Protein AF-A0A937BRQ6-F1 (afdb_monomer)

Foldseek 3Di:
DLQVVVVCCCVVCVVVVVDDPPDDLQEAEAEDEACCVVVVLCCQVPVPYHYQEYEYELHPQDSCVSVVVNLVVDVSRAYEYEYEPDPDPSVVSVVVVVVVCVVVVGDYHYDYDDDDPVPDDPPPPDPDDD

Solvent-accessible surface area (backbone atoms only — not comparable to full-atom values): 7937 Å² total; per-residue (Å²): 101,54,44,57,54,54,51,51,50,49,68,77,40,32,87,81,67,72,59,57,98,80,73,65,78,63,79,34,70,49,75,35,55,36,77,37,43,63,57,51,40,47,36,73,77,61,16,85,56,60,67,39,34,39,39,30,38,56,24,62,78,67,64,55,86,50,48,50,63,53,49,73,70,37,92,78,42,44,43,36,42,37,38,67,93,76,88,52,88,67,50,64,53,32,48,54,51,51,50,49,40,58,74,68,69,54,85,63,45,80,43,74,67,76,76,68,83,90,69,65,77,76,79,82,80,78,92,81,87,132

Structure (mmCIF, N/CA/C/O backbone):
data_AF-A0A937BRQ6-F1
#
_entry.id   AF-A0A937BRQ6-F1
#
loop_
_atom_site.group_PDB
_atom_site.id
_atom_site.type_symbol
_atom_site.label_atom_id
_atom_site.label_alt_id
_atom_site.label_comp_id
_atom_site.label_asym_id
_atom_site.label_entity_id
_atom_site.label_seq_id
_atom_site.pdbx_PDB_ins_code
_atom_site.Cartn_x
_atom_site.Cartn_y
_atom_site.Cartn_z
_atom_site.occupancy
_atom_site.B_iso_or_equiv
_atom_site.auth_seq_id
_atom_site.auth_comp_id
_atom_site.auth_asym_id
_atom_site.auth_atom_id
_atom_site.pdbx_PDB_model_num
ATOM 1 N N . MET A 1 1 ? -3.320 -12.958 12.880 1.00 70.69 1 MET A N 1
ATOM 2 C CA . MET A 1 1 ? -2.194 -12.499 13.730 1.00 70.69 1 MET A CA 1
ATOM 3 C C . MET A 1 1 ? -2.131 -10.974 13.786 1.00 70.69 1 MET A C 1
ATOM 5 O O . MET A 1 1 ? -2.169 -10.440 14.882 1.00 70.69 1 MET A O 1
ATOM 9 N N . PHE A 1 2 ? -2.150 -10.276 12.643 1.00 79.25 2 PHE A N 1
ATOM 10 C CA . PHE A 1 2 ? -2.167 -8.804 12.581 1.00 79.25 2 PHE A CA 1
ATOM 11 C C . PHE A 1 2 ? -3.331 -8.147 13.343 1.00 79.25 2 PHE A C 1
ATOM 13 O O . PHE A 1 2 ? -3.089 -7.267 14.158 1.00 79.25 2 PHE A O 1
ATOM 20 N N . ARG A 1 3 ? -4.575 -8.623 13.167 1.00 80.06 3 ARG A N 1
ATOM 21 C CA . ARG A 1 3 ? -5.734 -8.116 13.927 1.00 80.06 3 ARG A CA 1
ATOM 22 C C . ARG A 1 3 ? -5.498 -8.059 15.439 1.00 80.06 3 ARG A C 1
ATOM 24 O O . ARG A 1 3 ? -5.757 -7.029 16.044 1.00 80.06 3 ARG A O 1
ATOM 31 N N . LYS A 1 4 ? -4.957 -9.136 16.017 1.00 82.38 4 LYS A N 1
ATOM 32 C CA . LYS A 1 4 ? -4.667 -9.215 17.456 1.00 82.38 4 LYS A CA 1
ATOM 33 C C . LYS A 1 4 ? -3.618 -8.188 17.882 1.00 82.38 4 LYS A C 1
ATOM 35 O O . LYS A 1 4 ? -3.794 -7.536 18.895 1.00 82.38 4 LYS A O 1
ATOM 40 N N . LEU A 1 5 ? -2.579 -7.985 17.067 1.00 83.06 5 LEU A N 1
ATOM 41 C CA . LEU A 1 5 ? -1.578 -6.945 17.318 1.00 83.06 5 LEU A CA 1
ATOM 42 C C . LEU A 1 5 ? -2.211 -5.543 17.339 1.00 83.06 5 LEU A C 1
ATOM 44 O O . LEU A 1 5 ? -1.925 -4.754 18.233 1.00 83.06 5 LEU A O 1
ATOM 48 N N . VAL A 1 6 ? -3.078 -5.235 16.369 1.00 81.56 6 VAL A N 1
ATOM 49 C CA . VAL A 1 6 ? -3.782 -3.943 16.312 1.00 81.56 6 VAL A CA 1
ATOM 50 C C . VAL A 1 6 ? -4.704 -3.772 17.521 1.00 81.56 6 VAL A C 1
ATOM 52 O O . VAL A 1 6 ? -4.697 -2.716 18.151 1.00 81.56 6 VAL A O 1
ATOM 55 N N . GLU A 1 7 ? -5.460 -4.810 17.878 1.00 81.12 7 GLU A N 1
ATOM 56 C CA . GLU A 1 7 ? -6.327 -4.821 19.061 1.00 81.12 7 GLU A CA 1
ATOM 57 C C . GLU A 1 7 ? -5.532 -4.588 20.351 1.00 81.12 7 GLU A C 1
ATOM 59 O O . GLU A 1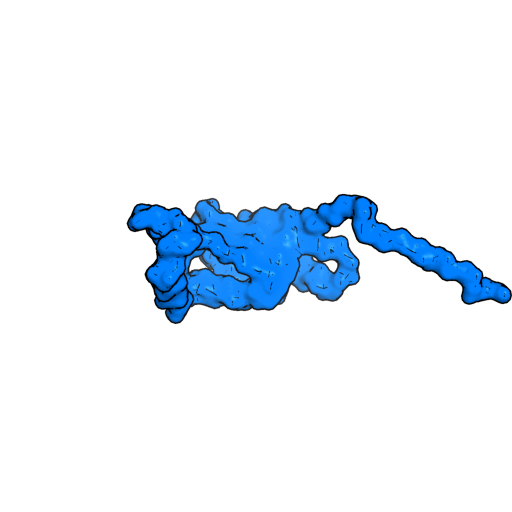 7 ? -5.912 -3.726 21.143 1.00 81.12 7 GLU A O 1
ATOM 64 N N . ASP A 1 8 ? -4.401 -5.272 20.524 1.00 82.38 8 ASP A N 1
ATOM 65 C CA . ASP A 1 8 ? -3.534 -5.141 21.697 1.00 82.38 8 ASP A CA 1
ATOM 66 C C . ASP A 1 8 ? -2.913 -3.740 21.800 1.00 82.38 8 ASP A C 1
ATOM 68 O O . ASP A 1 8 ? -2.860 -3.158 22.888 1.00 82.38 8 ASP A O 1
ATOM 72 N N . ILE A 1 9 ? -2.474 -3.145 20.684 1.00 82.38 9 ILE A N 1
ATOM 73 C CA . ILE A 1 9 ? -1.925 -1.778 20.662 1.00 82.38 9 ILE A CA 1
ATOM 74 C C . ILE A 1 9 ? -3.011 -0.760 21.009 1.00 82.38 9 ILE A C 1
ATOM 76 O O . ILE A 1 9 ? -2.803 0.090 21.876 1.00 82.38 9 ILE A O 1
ATOM 80 N N . ILE A 1 10 ? -4.181 -0.850 20.372 1.00 76.31 10 ILE A N 1
ATOM 81 C CA . ILE A 1 10 ? -5.301 0.052 20.661 1.00 76.31 10 ILE A CA 1
ATOM 82 C C . ILE A 1 10 ? -5.705 -0.091 22.128 1.00 76.31 10 ILE A C 1
ATOM 84 O O . ILE A 1 10 ? -5.884 0.914 22.810 1.00 76.31 10 ILE A O 1
ATOM 88 N N . TYR A 1 11 ? -5.813 -1.314 22.641 1.00 78.25 11 TYR A N 1
ATOM 89 C CA . TYR A 1 11 ? -6.189 -1.555 24.029 1.00 78.25 11 TYR A CA 1
ATOM 90 C C . TYR A 1 11 ? -5.151 -1.001 25.015 1.00 78.25 11 TYR A C 1
ATOM 92 O O . TYR A 1 11 ? -5.512 -0.280 25.943 1.00 78.25 11 TYR A O 1
ATOM 100 N N . SER A 1 12 ? -3.863 -1.269 24.786 1.00 78.56 12 SER A N 1
ATOM 101 C CA . SER A 1 12 ? -2.777 -0.868 25.692 1.00 78.56 12 SER A CA 1
ATOM 102 C C . SER A 1 12 ? -2.419 0.621 25.632 1.00 78.56 12 SER A C 1
ATOM 104 O O . SER A 1 12 ? -1.915 1.166 26.615 1.00 78.56 12 SER A O 1
ATOM 106 N N . LYS A 1 13 ? -2.665 1.300 24.504 1.00 72.31 13 LYS A N 1
ATOM 107 C CA . LYS A 1 13 ? -2.256 2.699 24.274 1.00 72.31 13 LYS A CA 1
ATOM 108 C C . LYS A 1 13 ? -3.416 3.663 24.017 1.00 72.31 13 LYS A C 1
ATOM 110 O O . LYS A 1 13 ? -3.165 4.846 23.789 1.00 72.31 13 LYS A O 1
ATOM 115 N N . ARG A 1 14 ? -4.672 3.217 24.126 1.00 68.56 14 ARG A N 1
ATOM 116 C CA . ARG A 1 14 ? -5.896 4.035 23.958 1.00 68.56 14 ARG A CA 1
ATOM 117 C C . ARG A 1 14 ? -5.840 5.416 24.631 1.00 68.56 14 ARG A C 1
ATOM 119 O O . ARG A 1 14 ? -6.136 6.390 23.941 1.00 68.56 14 ARG A O 1
ATOM 126 N N . PRO A 1 15 ? -5.429 5.539 25.913 1.00 65.25 15 PRO A N 1
ATOM 127 C CA . PRO A 1 15 ? -5.383 6.834 26.596 1.00 65.25 15 PRO A CA 1
ATOM 128 C C . PRO A 1 15 ? -4.327 7.783 26.017 1.00 65.25 15 PRO A C 1
ATOM 130 O O . PRO A 1 15 ? -4.526 8.992 26.008 1.00 65.25 15 PRO A O 1
ATOM 133 N N . MET A 1 16 ? -3.210 7.240 25.519 1.00 67.19 16 MET A N 1
ATOM 134 C CA . MET A 1 16 ? -2.088 8.021 24.986 1.00 67.19 16 MET A CA 1
ATOM 135 C C . MET A 1 16 ? -2.299 8.436 23.528 1.00 67.19 16 MET A C 1
ATOM 137 O O . MET A 1 16 ? -1.776 9.457 23.099 1.00 67.19 16 MET A O 1
ATOM 141 N N . LEU A 1 17 ? -3.058 7.648 22.765 1.00 65.94 17 LEU A N 1
ATOM 142 C CA . LEU A 1 17 ? -3.303 7.877 21.339 1.00 65.94 17 LEU A CA 1
ATOM 143 C C . LEU A 1 17 ? -4.501 8.804 21.070 1.00 65.94 17 LEU A C 1
ATOM 145 O O . LEU A 1 17 ? -4.837 9.040 19.914 1.00 65.94 17 LEU A O 1
ATOM 149 N N . GLY A 1 18 ? -5.178 9.305 22.113 1.00 66.25 18 GLY A N 1
ATOM 150 C CA . GLY A 1 18 ? -6.341 10.188 21.960 1.00 66.25 18 GLY A CA 1
ATOM 151 C C . GLY A 1 18 ? -7.507 9.544 21.196 1.00 66.25 18 GLY A C 1
ATOM 152 O O . GLY A 1 18 ? -8.355 10.246 20.641 1.00 66.25 18 GLY A O 1
ATOM 153 N N . ILE A 1 19 ? -7.548 8.208 21.137 1.00 66.19 19 ILE A N 1
ATOM 154 C CA . ILE A 1 19 ? -8.541 7.461 20.365 1.00 66.19 19 ILE A CA 1
ATOM 155 C C . ILE A 1 19 ? -9.890 7.581 21.075 1.00 66.19 19 ILE A C 1
ATOM 157 O O . ILE A 1 19 ? -10.104 7.005 22.142 1.00 66.19 19 ILE A O 1
ATOM 161 N N . LYS A 1 20 ? -10.822 8.329 20.473 1.00 63.19 20 LYS A N 1
ATOM 162 C CA . LYS A 1 20 ? -12.212 8.403 20.942 1.00 63.19 20 LYS A CA 1
ATOM 163 C C . LYS A 1 20 ? -12.853 7.014 20.849 1.00 63.19 20 LYS A C 1
ATOM 165 O O . LYS A 1 20 ? -12.642 6.308 19.866 1.00 63.19 20 LYS A O 1
ATOM 170 N N . ASN A 1 21 ? -13.700 6.658 21.818 1.00 56.75 21 ASN A N 1
ATOM 171 C CA . ASN A 1 21 ? -14.363 5.343 21.930 1.00 56.75 21 ASN A CA 1
ATOM 172 C C . ASN A 1 21 ? -15.154 4.876 20.686 1.00 56.75 21 ASN A C 1
ATOM 174 O O . ASN A 1 21 ? -15.564 3.723 20.632 1.00 56.75 21 ASN A O 1
ATOM 178 N N . GLN A 1 22 ? -15.370 5.753 19.704 1.00 53.59 22 GLN A N 1
ATOM 179 C CA . GLN A 1 22 ? -16.166 5.512 18.498 1.00 53.59 22 GLN A CA 1
ATOM 180 C C . GLN A 1 22 ? -15.309 5.269 17.243 1.00 53.59 22 GLN A C 1
ATOM 182 O O . GLN A 1 22 ? -15.839 5.117 16.146 1.00 53.59 22 GLN A O 1
ATOM 187 N N . MET A 1 23 ? -13.978 5.274 17.369 1.00 53.25 23 MET A N 1
ATOM 188 C CA . MET A 1 23 ? -13.087 5.036 16.238 1.00 53.25 23 MET A CA 1
ATOM 189 C C . MET A 1 23 ? -13.058 3.535 15.931 1.00 53.25 23 MET A C 1
ATOM 191 O O . MET A 1 23 ? -12.366 2.754 16.585 1.00 53.25 23 MET A O 1
ATOM 195 N N . HIS A 1 24 ? -13.867 3.123 14.960 1.00 54.75 24 HIS A N 1
ATOM 196 C CA . HIS A 1 24 ? -13.848 1.763 14.441 1.00 54.75 24 HIS A CA 1
ATOM 197 C C . HIS A 1 24 ? -12.549 1.525 13.663 1.00 54.75 24 HIS A C 1
ATOM 199 O O . HIS A 1 24 ? -12.077 2.400 12.940 1.00 54.75 24 HIS A O 1
ATOM 205 N N . SER A 1 25 ? -12.000 0.313 13.753 1.00 58.31 25 SER A N 1
ATOM 206 C CA . SER A 1 25 ? -10.811 -0.144 13.014 1.00 58.31 25 SER A CA 1
ATOM 207 C C . SER A 1 25 ? -11.020 -0.242 11.490 1.00 58.31 25 SER A C 1
ATOM 209 O O . SER A 1 25 ? -10.325 -1.007 10.834 1.00 58.31 25 SER A O 1
ATOM 211 N N . GLY A 1 26 ? -12.028 0.441 10.941 1.00 58.03 26 GLY A N 1
ATOM 212 C CA . GLY A 1 26 ? -12.381 0.423 9.523 1.00 58.03 26 GLY A CA 1
ATOM 213 C C . GLY A 1 26 ? -11.467 1.291 8.658 1.00 58.03 26 GLY A C 1
ATOM 214 O O . GLY A 1 26 ? -11.283 0.984 7.490 1.00 58.03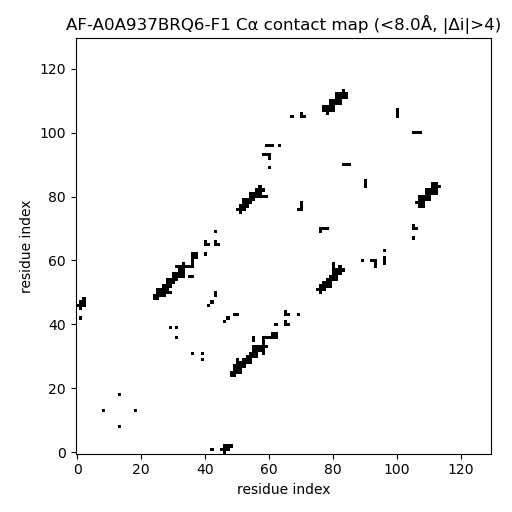 26 GLY A O 1
ATOM 215 N N . ASN A 1 27 ? -10.841 2.321 9.236 1.00 72.81 27 ASN A N 1
ATOM 216 C CA . ASN A 1 27 ? -10.003 3.269 8.496 1.00 72.81 27 ASN A CA 1
ATOM 217 C C . ASN A 1 27 ? -8.522 3.017 8.791 1.00 72.81 27 ASN A C 1
ATOM 219 O O . ASN A 1 27 ? -7.875 3.806 9.481 1.00 72.81 27 ASN A O 1
ATOM 223 N N . ILE A 1 28 ? -7.993 1.882 8.330 1.00 84.44 28 ILE A N 1
ATOM 224 C CA . ILE A 1 28 ? -6.572 1.555 8.497 1.00 84.44 28 ILE A CA 1
ATOM 225 C C . ILE A 1 28 ? -5.811 1.958 7.240 1.00 84.44 28 ILE A C 1
ATOM 227 O O . ILE A 1 28 ? -6.120 1.498 6.139 1.00 84.44 28 ILE A O 1
ATOM 231 N N . ILE A 1 29 ? -4.789 2.785 7.444 1.00 88.25 29 ILE A N 1
ATOM 232 C CA . ILE A 1 29 ? -3.803 3.165 6.435 1.00 8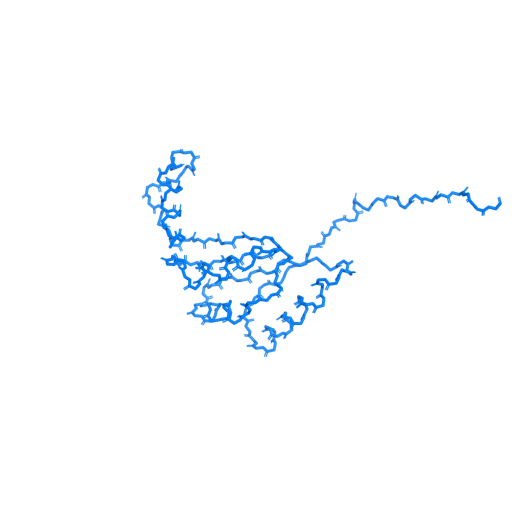8.25 29 ILE A CA 1
ATOM 233 C C . ILE A 1 29 ? -2.501 2.434 6.762 1.00 88.25 29 ILE A C 1
ATOM 235 O O . ILE A 1 29 ? -2.031 2.485 7.902 1.00 88.25 29 ILE A O 1
ATOM 239 N N . LEU A 1 30 ? -1.919 1.746 5.780 1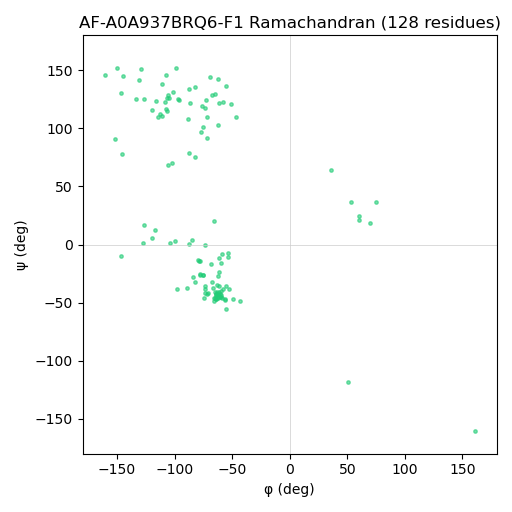.00 88.94 30 LEU A N 1
ATOM 240 C CA . LEU A 1 30 ? -0.628 1.074 5.919 1.00 88.94 30 LEU A CA 1
ATOM 241 C C . LEU A 1 30 ? 0.445 1.848 5.166 1.00 88.94 30 LEU A C 1
ATOM 243 O O . LEU A 1 30 ? 0.423 1.921 3.944 1.00 88.94 30 LEU A O 1
ATOM 247 N N . ALA A 1 31 ? 1.409 2.383 5.905 1.00 88.50 31 ALA A N 1
ATOM 248 C CA . ALA A 1 31 ? 2.560 3.073 5.348 1.00 88.50 31 ALA A CA 1
ATOM 249 C C . ALA A 1 31 ? 3.833 2.256 5.586 1.00 88.50 31 ALA A C 1
ATOM 251 O O . ALA A 1 31 ? 4.028 1.708 6.674 1.00 88.50 31 ALA A O 1
ATOM 252 N N . GLY A 1 32 ? 4.708 2.170 4.586 1.00 84.38 32 GLY A N 1
ATOM 253 C CA . GLY A 1 32 ? 5.951 1.419 4.711 1.00 84.38 32 GLY A CA 1
ATOM 254 C C . GLY A 1 32 ? 7.009 1.815 3.692 1.00 84.38 32 GLY A C 1
ATOM 255 O O . GLY A 1 32 ? 6.693 2.134 2.551 1.00 84.38 32 GLY A O 1
ATOM 256 N N . HIS A 1 33 ? 8.270 1.758 4.114 1.00 85.44 33 HIS A N 1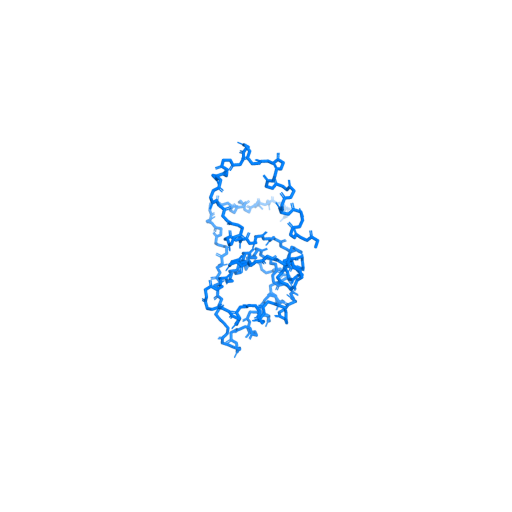
ATOM 257 C CA . HIS A 1 33 ? 9.430 2.063 3.280 1.00 85.44 33 HIS A CA 1
ATOM 258 C C . HIS A 1 33 ? 10.205 0.792 2.905 1.00 85.44 33 HIS A C 1
ATOM 260 O O . HIS A 1 33 ? 10.302 -0.130 3.729 1.00 85.44 33 HIS A O 1
ATOM 266 N N . SER A 1 34 ? 10.787 0.750 1.700 1.00 78.12 34 SER A N 1
ATOM 267 C CA . SER A 1 34 ? 11.679 -0.323 1.247 1.00 78.12 34 SER A CA 1
ATOM 268 C C . SER A 1 34 ? 11.053 -1.702 1.474 1.00 78.12 34 SER A C 1
ATOM 270 O O . SER A 1 34 ? 9.966 -1.971 0.973 1.00 78.12 34 SER A O 1
ATOM 272 N N . GLY A 1 35 ? 11.657 -2.577 2.284 1.00 80.69 35 GLY A N 1
ATOM 273 C CA . GLY A 1 35 ? 11.183 -3.945 2.539 1.00 80.69 35 GLY A CA 1
ATOM 274 C C . GLY A 1 35 ? 9.793 -4.091 3.180 1.00 80.69 35 GLY A C 1
ATOM 275 O O . GLY A 1 35 ? 9.244 -5.200 3.187 1.00 80.69 35 GLY A O 1
ATOM 276 N N . ALA A 1 36 ? 9.189 -3.010 3.683 1.00 84.75 36 ALA A N 1
ATOM 277 C CA . ALA A 1 36 ? 7.867 -3.048 4.305 1.00 84.75 36 ALA A CA 1
ATOM 278 C C . ALA A 1 36 ? 6.755 -3.510 3.344 1.00 84.75 36 ALA A C 1
ATOM 280 O O . ALA A 1 36 ? 5.762 -4.079 3.803 1.00 84.75 36 ALA A O 1
ATOM 281 N N . TYR A 1 37 ? 6.937 -3.371 2.023 1.00 84.69 37 TYR A N 1
ATOM 282 C CA . TYR A 1 37 ? 5.964 -3.837 1.026 1.00 84.69 37 TYR A CA 1
ATOM 283 C C . TYR A 1 37 ? 5.617 -5.321 1.177 1.00 84.69 37 TYR A C 1
ATOM 285 O O . TYR A 1 37 ? 4.464 -5.707 0.992 1.00 84.69 37 TYR A O 1
ATOM 293 N N . ARG A 1 38 ? 6.587 -6.165 1.562 1.00 87.25 38 ARG A N 1
ATOM 294 C CA . ARG A 1 38 ? 6.348 -7.602 1.759 1.00 87.25 38 ARG A CA 1
ATOM 295 C C . ARG A 1 38 ? 5.394 -7.826 2.914 1.00 87.25 38 ARG A C 1
ATOM 297 O O . ARG A 1 38 ? 4.462 -8.612 2.786 1.00 87.25 38 ARG A O 1
ATOM 304 N N . LEU A 1 39 ? 5.619 -7.137 4.029 1.00 88.12 39 LEU A N 1
ATOM 305 C CA . LEU A 1 39 ? 4.765 -7.243 5.204 1.00 88.12 39 LEU A CA 1
ATOM 306 C C . LEU A 1 39 ? 3.357 -6.727 4.893 1.00 88.12 39 LEU A C 1
ATOM 308 O O . LEU A 1 39 ? 2.384 -7.422 5.170 1.00 88.12 39 LEU A O 1
ATOM 312 N N . ILE A 1 40 ? 3.254 -5.560 4.255 1.00 89.44 40 ILE A N 1
ATOM 313 C CA . ILE A 1 40 ? 1.976 -4.950 3.869 1.00 89.44 40 ILE A CA 1
ATOM 314 C C . ILE A 1 40 ? 1.192 -5.876 2.929 1.00 89.44 40 ILE A C 1
ATOM 316 O O . ILE A 1 40 ? 0.012 -6.115 3.169 1.00 89.44 40 ILE A O 1
ATOM 320 N N . ALA A 1 41 ? 1.844 -6.491 1.937 1.00 88.12 41 ALA A N 1
ATOM 321 C CA . ALA A 1 41 ? 1.206 -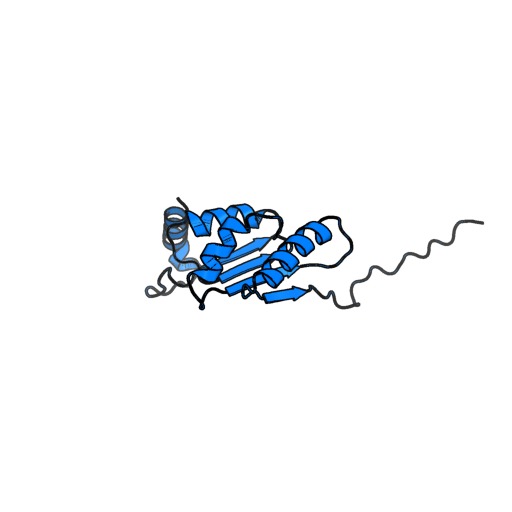7.459 1.041 1.00 88.12 41 ALA A CA 1
ATOM 322 C C . ALA A 1 41 ? 0.602 -8.661 1.792 1.00 88.12 41 ALA A C 1
ATOM 324 O O . ALA A 1 41 ? -0.484 -9.133 1.452 1.00 88.12 41 ALA A O 1
ATOM 325 N N . HIS A 1 42 ? 1.280 -9.154 2.834 1.00 89.12 42 HIS A N 1
ATOM 326 C CA . HIS A 1 42 ? 0.745 -10.229 3.676 1.00 89.12 42 HIS A CA 1
ATOM 327 C C . HIS A 1 42 ? -0.378 -9.736 4.593 1.00 89.12 42 HIS A C 1
ATOM 329 O O . HIS A 1 42 ? -1.343 -10.464 4.804 1.00 89.12 42 HIS A O 1
ATOM 335 N N . ILE A 1 43 ? -0.300 -8.505 5.108 1.00 88.56 43 ILE A N 1
ATOM 336 C CA . ILE A 1 43 ? -1.370 -7.909 5.918 1.00 88.56 43 ILE A CA 1
ATOM 337 C C . ILE A 1 43 ? -2.646 -7.737 5.090 1.00 88.56 43 ILE A C 1
ATOM 339 O O . ILE A 1 43 ? -3.719 -8.082 5.572 1.00 88.56 43 ILE A O 1
ATOM 343 N N . ILE A 1 44 ? -2.548 -7.286 3.843 1.00 88.06 44 ILE A N 1
ATOM 344 C CA . ILE A 1 44 ? -3.705 -7.170 2.947 1.00 88.06 44 ILE A CA 1
ATOM 345 C C . ILE A 1 44 ? -4.418 -8.520 2.791 1.00 88.06 44 ILE A C 1
ATOM 347 O O . ILE A 1 44 ? -5.633 -8.605 2.935 1.00 88.06 44 ILE A O 1
ATOM 351 N N . HIS A 1 45 ? -3.664 -9.596 2.549 1.00 84.94 45 HIS A N 1
ATOM 352 C CA . HIS A 1 45 ? -4.248 -10.914 2.287 1.00 84.94 45 HIS A CA 1
ATOM 353 C C . HIS A 1 45 ? -4.652 -11.699 3.540 1.00 84.94 45 HIS A C 1
ATOM 355 O O . HIS A 1 45 ? -5.577 -12.505 3.489 1.00 84.94 45 HIS A O 1
ATOM 361 N N . GLN A 1 46 ? -3.932 -11.534 4.650 1.00 86.31 46 GLN A N 1
ATOM 362 C CA . GLN A 1 46 ? -4.034 -12.400 5.834 1.00 86.31 46 GLN A CA 1
ATOM 363 C C . GLN A 1 46 ? -4.277 -11.617 7.134 1.00 86.31 46 GLN A C 1
ATOM 365 O O . GLN A 1 46 ? -4.341 -12.198 8.222 1.00 86.31 46 GLN A O 1
ATOM 370 N N . GLY A 1 47 ? -4.386 -10.289 7.060 1.00 80.56 47 GLY A N 1
ATOM 371 C CA . GLY A 1 47 ? -4.439 -9.411 8.226 1.00 80.56 47 GLY A CA 1
ATOM 372 C C . GLY A 1 47 ? -5.775 -9.432 8.963 1.00 80.56 47 GLY A C 1
ATOM 373 O O . GLY A 1 47 ? -5.794 -9.220 10.178 1.00 80.56 47 GLY A O 1
ATOM 374 N N . GLY A 1 48 ? -6.866 -9.752 8.259 1.00 81.25 48 GLY A N 1
ATOM 375 C CA . GLY A 1 48 ? -8.209 -9.892 8.836 1.00 81.25 48 GLY A CA 1
ATOM 376 C C . GLY A 1 48 ? -8.842 -8.572 9.292 1.00 81.25 48 GLY A C 1
ATOM 377 O O . GLY A 1 48 ? -9.766 -8.584 10.108 1.00 81.25 48 GLY A O 1
ATOM 378 N N . LEU A 1 49 ? -8.326 -7.444 8.802 1.00 82.62 49 LEU A N 1
ATOM 379 C CA . LEU A 1 49 ? -8.878 -6.107 8.992 1.00 82.62 49 LEU A CA 1
ATOM 380 C C . LEU A 1 49 ? -8.959 -5.407 7.630 1.00 82.62 49 LEU A C 1
ATOM 382 O O . LEU A 1 49 ? -8.048 -5.598 6.821 1.00 82.62 49 LEU A O 1
ATOM 386 N N . PRO A 1 50 ? -10.021 -4.626 7.368 1.00 82.62 50 PRO A N 1
ATOM 387 C CA . PRO A 1 50 ? -10.125 -3.856 6.136 1.00 82.62 50 PRO A CA 1
ATOM 388 C C . PRO A 1 50 ? -9.023 -2.790 6.102 1.00 82.62 50 PRO A C 1
ATOM 390 O O . PRO A 1 50 ? -8.824 -2.059 7.073 1.00 82.62 50 PRO A O 1
ATOM 393 N N . ILE A 1 51 ? -8.294 -2.738 4.989 1.00 87.88 51 ILE A N 1
ATOM 394 C CA . ILE A 1 51 ? -7.255 -1.741 4.728 1.00 87.88 51 ILE A CA 1
ATOM 395 C C . ILE A 1 51 ? -7.794 -0.801 3.661 1.00 87.88 51 ILE A C 1
ATOM 397 O O . ILE A 1 51 ? -8.155 -1.264 2.584 1.00 87.88 51 ILE A O 1
ATOM 401 N N . GLN A 1 52 ? -7.843 0.493 3.967 1.00 87.00 52 GLN A N 1
ATOM 402 C CA . GLN A 1 52 ? -8.399 1.502 3.066 1.00 87.00 52 GLN A CA 1
ATOM 403 C C . GLN A 1 52 ? -7.339 2.067 2.121 1.00 87.00 52 GLN A C 1
ATOM 405 O O . GLN A 1 52 ? -7.620 2.359 0.962 1.00 87.00 52 GLN A O 1
ATOM 410 N N . GLU A 1 53 ? -6.119 2.242 2.624 1.00 89.06 53 GLU A N 1
ATOM 411 C CA . GLU A 1 53 ? -5.058 2.912 1.884 1.00 89.06 53 GLU A CA 1
ATOM 412 C C . GLU A 1 53 ? -3.691 2.302 2.182 1.00 89.06 53 GLU A C 1
ATOM 414 O O . GLU A 1 53 ? -3.401 1.880 3.307 1.00 89.06 53 GLU A O 1
ATOM 419 N N . VAL A 1 54 ? -2.849 2.269 1.152 1.00 89.19 54 VAL A N 1
ATOM 420 C CA . VAL A 1 54 ? -1.467 1.805 1.218 1.00 89.19 54 VAL A CA 1
ATOM 421 C C . VAL A 1 54 ? -0.543 2.877 0.654 1.00 89.19 54 VAL A C 1
ATOM 423 O O . VAL A 1 54 ? -0.697 3.300 -0.491 1.00 89.19 54 VAL A O 1
ATOM 426 N N . LEU A 1 55 ? 0.443 3.271 1.457 1.00 88.50 55 LEU A N 1
ATOM 427 C CA . LEU A 1 55 ? 1.491 4.226 1.112 1.00 88.50 55 LEU A CA 1
ATOM 428 C C . LEU A 1 55 ? 2.837 3.492 1.109 1.00 88.50 55 LEU A C 1
ATOM 430 O O . LEU A 1 55 ? 3.339 3.089 2.161 1.00 88.50 55 LEU A O 1
ATOM 434 N N . LEU A 1 56 ? 3.423 3.297 -0.068 1.00 86.25 56 LEU A N 1
ATOM 435 C CA . LEU A 1 56 ? 4.752 2.706 -0.210 1.00 86.25 56 LEU A CA 1
ATOM 436 C C . LEU A 1 56 ? 5.760 3.782 -0.590 1.00 86.25 56 LEU A C 1
ATOM 438 O O . LEU A 1 56 ? 5.566 4.475 -1.582 1.00 86.25 56 LEU A O 1
ATOM 442 N N . PHE A 1 57 ? 6.836 3.883 0.180 1.00 81.31 57 PHE A N 1
ATOM 443 C CA . PHE A 1 57 ? 7.954 4.789 -0.072 1.00 81.31 57 PHE A CA 1
ATOM 444 C C . PHE A 1 57 ? 9.143 3.965 -0.551 1.00 81.31 57 PHE A C 1
ATOM 446 O O . PHE A 1 57 ? 9.600 3.116 0.214 1.00 81.31 57 PHE A O 1
ATOM 453 N N . ASP A 1 58 ? 9.591 4.182 -1.789 1.00 73.88 58 ASP A N 1
ATOM 454 C CA . ASP A 1 58 ? 10.656 3.429 -2.464 1.00 73.88 58 ASP A CA 1
ATOM 455 C C . ASP A 1 58 ? 10.603 1.953 -2.061 1.00 73.88 58 ASP A C 1
ATOM 457 O O . ASP A 1 58 ? 11.419 1.466 -1.286 1.00 73.88 58 ASP A O 1
ATOM 461 N N . GLY A 1 59 ? 9.508 1.280 -2.412 1.00 67.75 59 GLY A N 1
ATOM 462 C CA . GLY A 1 59 ? 9.188 -0.005 -1.791 1.00 67.75 59 GLY A CA 1
ATOM 463 C C . GLY A 1 59 ? 8.496 -1.000 -2.698 1.00 67.75 59 GLY A C 1
ATOM 464 O O . GLY A 1 59 ? 8.362 -2.161 -2.319 1.00 67.75 59 GLY A O 1
ATOM 465 N N . LEU A 1 60 ? 8.050 -0.614 -3.894 1.00 69.94 60 LEU A N 1
ATOM 466 C CA . LEU A 1 60 ? 7.363 -1.545 -4.782 1.00 69.94 60 LEU A CA 1
ATOM 467 C C . LEU A 1 60 ? 8.360 -2.408 -5.564 1.00 69.94 60 LEU A C 1
ATOM 469 O O . LEU A 1 60 ? 8.553 -2.236 -6.760 1.00 69.94 60 LEU A O 1
ATOM 473 N N . TYR A 1 61 ? 8.955 -3.389 -4.885 1.00 69.00 61 TYR A N 1
ATOM 474 C CA . TYR A 1 61 ? 9.920 -4.318 -5.491 1.00 69.00 61 TYR A CA 1
ATOM 475 C C . TYR A 1 61 ? 9.307 -5.679 -5.870 1.00 69.00 61 TYR A C 1
ATOM 477 O O . TYR A 1 61 ? 10.021 -6.594 -6.277 1.00 69.00 61 TYR A O 1
ATOM 485 N N . GLY A 1 62 ? 7.994 -5.867 -5.682 1.00 76.19 62 GLY A N 1
ATOM 486 C CA . GLY A 1 62 ? 7.293 -7.105 -6.030 1.00 76.19 62 GLY A CA 1
ATOM 487 C C . GLY A 1 62 ? 5.947 -7.279 -5.323 1.00 76.19 62 GLY A C 1
ATOM 488 O O . GLY A 1 62 ? 5.370 -6.327 -4.809 1.00 76.19 62 GLY A O 1
ATOM 489 N N . GLN A 1 63 ? 5.453 -8.524 -5.274 1.00 82.69 63 GLN A N 1
ATOM 490 C CA . GLN A 1 63 ? 4.148 -8.897 -4.689 1.00 82.69 63 GLN A CA 1
ATOM 491 C C . GLN A 1 63 ? 2.933 -8.227 -5.358 1.00 82.69 63 GLN A C 1
ATOM 493 O O . GLN A 1 63 ? 1.870 -8.127 -4.746 1.00 82.69 63 GLN A O 1
ATOM 498 N N . LEU A 1 64 ? 3.056 -7.815 -6.626 1.00 79.06 64 LEU A N 1
ATO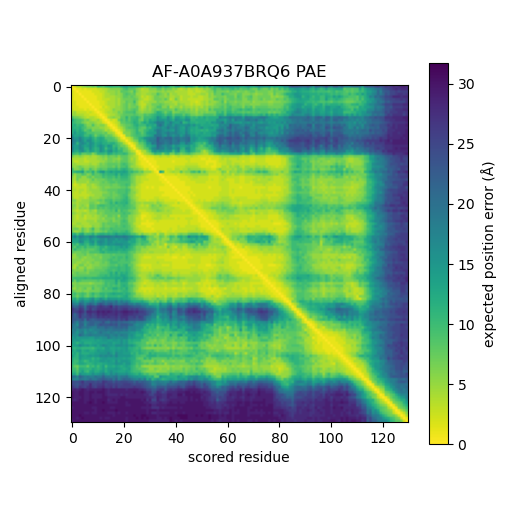M 499 C CA . LEU A 1 64 ? 1.938 -7.260 -7.393 1.00 79.06 64 LEU A CA 1
ATOM 500 C C . LEU A 1 64 ? 0.715 -8.178 -7.389 1.00 79.06 64 LEU A C 1
ATOM 502 O O . LEU A 1 64 ? -0.396 -7.695 -7.218 1.00 79.06 64 LEU A O 1
ATOM 506 N N . ASP A 1 65 ? 0.911 -9.492 -7.469 1.00 82.19 65 ASP A N 1
ATOM 507 C CA . ASP A 1 65 ? -0.183 -10.472 -7.444 1.00 82.19 65 ASP A CA 1
ATOM 508 C C . ASP A 1 65 ? -1.026 -10.418 -6.161 1.00 82.19 65 ASP A C 1
ATOM 510 O O . ASP A 1 65 ? -2.126 -10.958 -6.128 1.00 82.19 65 ASP A O 1
ATOM 514 N N . LYS A 1 66 ? -0.518 -9.768 -5.104 1.00 84.94 66 LYS A N 1
ATOM 515 C CA . LYS A 1 66 ? -1.235 -9.526 -3.848 1.00 84.94 66 LYS A CA 1
ATOM 516 C C . LYS A 1 66 ? -1.859 -8.137 -3.771 1.00 84.94 66 LYS A C 1
ATOM 518 O O . LYS A 1 66 ? -2.968 -7.980 -3.274 1.00 84.94 66 LYS A O 1
ATOM 523 N N . PHE A 1 67 ? -1.168 -7.121 -4.278 1.00 84.69 67 PHE A N 1
ATOM 524 C CA . PHE A 1 67 ? -1.698 -5.757 -4.291 1.00 84.69 67 PHE A CA 1
ATOM 525 C C . PHE A 1 67 ? -2.827 -5.589 -5.309 1.00 84.69 67 PHE A C 1
ATOM 527 O O . PHE A 1 67 ? -3.854 -5.005 -4.987 1.00 84.69 67 PHE A O 1
ATOM 534 N N . LYS A 1 68 ? -2.683 -6.153 -6.510 1.00 84.12 68 LYS A N 1
ATOM 535 C CA . LYS A 1 68 ? -3.668 -6.053 -7.594 1.00 84.12 68 LYS A CA 1
ATOM 536 C C . LYS A 1 68 ? -5.078 -6.509 -7.209 1.00 84.12 68 LYS A C 1
ATOM 538 O O . LYS A 1 68 ? -5.994 -5.709 -7.374 1.00 84.12 68 LYS A O 1
ATOM 543 N N . PRO A 1 69 ? -5.299 -7.739 -6.698 1.00 87.62 69 PRO A N 1
ATOM 544 C CA . PRO A 1 69 ? -6.649 -8.174 -6.348 1.00 87.62 69 PRO A CA 1
ATOM 545 C C . PRO A 1 69 ? -7.265 -7.313 -5.242 1.00 87.62 69 PRO A C 1
ATOM 547 O O . PRO A 1 69 ? -8.482 -7.180 -5.200 1.00 87.62 69 PRO A O 1
ATOM 550 N N . TRP A 1 70 ? -6.449 -6.710 -4.372 1.00 89.19 70 TRP A N 1
ATOM 551 C CA . TRP A 1 70 ? -6.929 -5.772 -3.361 1.00 89.19 70 TRP A CA 1
ATOM 552 C C . TRP A 1 70 ? -7.299 -4.407 -3.952 1.00 89.19 70 TRP A C 1
ATOM 554 O O . TRP A 1 70 ? -8.385 -3.920 -3.670 1.00 89.19 70 TRP A O 1
ATOM 564 N N . ILE A 1 71 ? -6.474 -3.817 -4.822 1.00 85.94 71 ILE A N 1
ATOM 565 C CA . ILE A 1 71 ? -6.812 -2.544 -5.489 1.00 85.94 71 ILE A CA 1
ATOM 566 C C . ILE A 1 71 ? -8.099 -2.698 -6.313 1.00 85.94 71 ILE A C 1
ATOM 568 O O . ILE A 1 71 ? -8.956 -1.824 -6.312 1.00 85.94 71 ILE A O 1
ATOM 572 N N . LEU A 1 72 ? -8.261 -3.836 -6.990 1.00 85.06 72 LEU A N 1
ATOM 573 C CA . LEU A 1 72 ? -9.420 -4.097 -7.843 1.00 85.06 72 LEU A CA 1
ATOM 574 C C . LEU A 1 72 ? -10.687 -4.505 -7.075 1.00 85.06 72 LEU A C 1
ATOM 576 O O . LEU A 1 72 ? -11.763 -4.514 -7.673 1.00 85.06 72 LEU A O 1
ATOM 580 N N . SER A 1 73 ? -10.592 -4.872 -5.792 1.00 86.81 73 SER A N 1
ATOM 581 C CA . SER A 1 73 ? -11.757 -5.348 -5.034 1.00 86.81 73 SER A CA 1
ATOM 582 C C . SER A 1 73 ? -12.683 -4.226 -4.567 1.00 86.81 73 SER A C 1
ATOM 584 O O . SER A 1 73 ? -13.880 -4.468 -4.416 1.00 86.81 73 SER A O 1
ATOM 586 N N . ASP A 1 74 ? -12.164 -3.010 -4.377 1.00 84.06 74 ASP A N 1
ATOM 587 C CA . ASP A 1 74 ? -12.944 -1.832 -3.996 1.00 84.06 74 ASP A CA 1
ATOM 588 C C . ASP A 1 74 ? -12.344 -0.569 -4.627 1.00 84.06 74 ASP A C 1
ATOM 590 O O . ASP A 1 74 ? -11.154 -0.296 -4.497 1.00 84.06 74 ASP A O 1
ATOM 594 N N . LYS A 1 75 ? -13.192 0.240 -5.268 1.00 79.94 75 LYS A N 1
ATOM 595 C CA . LYS A 1 75 ? -12.803 1.519 -5.884 1.00 79.94 75 LYS A CA 1
ATOM 596 C C . LYS A 1 75 ? -12.414 2.587 -4.864 1.00 79.94 75 LYS A C 1
ATOM 598 O O . LYS A 1 75 ? -11.826 3.595 -5.233 1.00 79.94 75 LYS A O 1
ATOM 603 N N . ASN A 1 76 ? -12.771 2.400 -3.597 1.00 82.50 76 ASN A N 1
ATOM 604 C CA . ASN A 1 76 ? -12.365 3.300 -2.527 1.00 82.50 76 ASN A CA 1
ATOM 605 C C . ASN A 1 76 ? -10.930 3.022 -2.054 1.00 82.50 76 ASN A C 1
ATOM 607 O O . ASN A 1 76 ? -10.373 3.836 -1.315 1.00 82.50 76 ASN A O 1
ATOM 611 N N . HIS A 1 77 ? -10.325 1.886 -2.427 1.00 86.50 77 HIS A N 1
ATOM 612 C CA . HIS A 1 77 ? -8.950 1.588 -2.042 1.00 86.50 77 HIS A CA 1
ATOM 613 C C . HIS A 1 77 ? -7.970 2.544 -2.726 1.00 86.50 77 HIS A C 1
ATOM 615 O O . HIS A 1 77 ? -7.973 2.703 -3.943 1.00 86.50 77 HIS A O 1
ATOM 621 N N . SER A 1 78 ? -7.100 3.160 -1.926 1.00 85.38 78 SER A N 1
ATOM 622 C CA . SER A 1 78 ? -6.053 4.063 -2.410 1.00 85.38 78 SER A CA 1
ATOM 623 C C . SER A 1 78 ? -4.695 3.369 -2.347 1.00 85.38 78 SER A C 1
ATOM 625 O O . SER A 1 78 ? -4.285 2.873 -1.297 1.00 85.38 78 SER A O 1
ATOM 627 N N . PHE A 1 79 ? -3.979 3.333 -3.469 1.00 85.94 79 PHE A N 1
ATOM 628 C CA . PHE A 1 79 ? -2.602 2.849 -3.525 1.00 85.94 79 PHE A CA 1
ATOM 629 C C . PHE A 1 79 ? -1.687 3.964 -4.023 1.00 85.94 79 PHE A C 1
ATOM 631 O O . PHE A 1 79 ? -1.802 4.416 -5.166 1.00 85.94 79 PHE A O 1
ATOM 638 N N . VAL A 1 80 ? -0.770 4.398 -3.159 1.00 85.06 80 VAL A N 1
ATOM 639 C CA . VAL A 1 80 ? 0.202 5.450 -3.454 1.00 85.06 80 VAL A CA 1
ATOM 640 C C . VAL A 1 80 ? 1.604 4.861 -3.402 1.00 85.06 80 VAL A C 1
ATOM 642 O O . VAL A 1 80 ? 2.020 4.306 -2.383 1.00 85.06 80 VAL A O 1
ATOM 645 N N . HIS A 1 81 ? 2.340 5.011 -4.498 1.00 82.06 81 HIS A N 1
ATOM 646 C CA . HIS A 1 81 ? 3.761 4.703 -4.560 1.00 82.06 81 HIS A CA 1
ATOM 647 C C . HIS A 1 81 ? 4.556 6.001 -4.701 1.00 82.06 81 HIS A C 1
ATOM 649 O O . HIS A 1 81 ? 4.498 6.680 -5.730 1.00 82.06 81 HIS A O 1
ATOM 655 N N . TRP A 1 82 ? 5.279 6.336 -3.639 1.00 76.44 82 TRP A N 1
ATOM 656 C CA . TRP A 1 82 ? 6.296 7.372 -3.620 1.00 76.44 82 TRP A CA 1
ATOM 657 C C . TRP A 1 82 ? 7.622 6.764 -4.061 1.00 76.44 82 TRP A C 1
ATOM 659 O O . TRP A 1 82 ? 8.087 5.821 -3.429 1.00 76.44 82 TRP A O 1
ATOM 669 N N . TYR A 1 83 ? 8.228 7.282 -5.124 1.00 71.19 83 TYR A N 1
ATOM 670 C CA . TYR A 1 83 ? 9.511 6.790 -5.629 1.00 71.19 83 TYR A CA 1
ATOM 671 C C . TYR A 1 83 ? 10.504 7.936 -5.817 1.00 71.19 83 TYR A C 1
ATOM 673 O O . TYR A 1 83 ? 10.117 9.080 -6.074 1.00 71.19 83 TYR A O 1
ATOM 681 N N . THR A 1 84 ? 11.789 7.614 -5.688 1.00 63.09 84 THR A N 1
ATOM 682 C CA . THR A 1 84 ? 12.893 8.565 -5.833 1.00 63.09 84 THR A CA 1
ATOM 683 C C . THR A 1 84 ? 13.677 8.193 -7.089 1.00 63.09 84 THR A C 1
ATOM 685 O O . THR A 1 84 ? 14.318 7.153 -7.129 1.00 63.09 84 THR A O 1
ATOM 688 N N . ASN A 1 85 ? 13.634 9.029 -8.126 1.00 58.50 85 ASN A N 1
ATOM 689 C CA . ASN A 1 85 ? 14.334 8.792 -9.392 1.00 58.50 85 ASN A CA 1
ATOM 690 C C . ASN A 1 85 ? 15.771 9.338 -9.316 1.00 58.50 85 ASN A C 1
ATOM 692 O O . ASN A 1 85 ? 16.048 10.458 -9.750 1.00 58.50 85 ASN A O 1
ATOM 696 N N . LYS A 1 86 ? 16.680 8.600 -8.668 1.00 54.62 86 LYS A N 1
ATOM 697 C CA . LYS A 1 86 ? 18.080 9.032 -8.469 1.00 54.62 86 LYS A CA 1
ATOM 698 C C . LYS A 1 86 ? 19.135 8.145 -9.135 1.00 54.62 86 LYS A C 1
ATOM 700 O O . LYS A 1 86 ? 20.322 8.350 -8.888 1.00 54.62 86 LYS A O 1
ATOM 705 N N . GLY A 1 87 ? 18.748 7.233 -10.024 1.00 46.56 87 GLY A N 1
ATOM 706 C CA . GLY A 1 87 ? 19.683 6.416 -10.799 1.00 46.56 87 GLY A CA 1
ATOM 707 C C . GLY A 1 87 ? 20.325 5.300 -9.974 1.00 46.56 87 GLY A C 1
ATOM 708 O O . GLY A 1 87 ? 21.508 5.005 -10.143 1.00 46.56 87 GLY A O 1
ATOM 709 N N . GLY A 1 88 ? 19.566 4.707 -9.052 1.00 48.53 88 GLY A N 1
ATOM 710 C CA . GLY A 1 88 ? 19.956 3.506 -8.312 1.00 48.53 88 GLY A CA 1
ATOM 711 C C . GLY A 1 88 ? 19.325 2.258 -8.932 1.00 48.53 88 GLY A C 1
ATOM 712 O O . GLY A 1 88 ? 18.245 2.325 -9.502 1.00 48.53 88 GLY A O 1
ATOM 713 N N . GLY A 1 89 ? 19.959 1.086 -8.804 1.00 48.44 89 GLY A N 1
ATOM 714 C CA . GLY A 1 89 ? 19.471 -0.168 -9.417 1.00 48.44 89 GLY A CA 1
ATOM 715 C C . GLY A 1 89 ? 18.056 -0.623 -9.000 1.00 48.44 89 GLY A C 1
ATOM 716 O O . GLY A 1 89 ? 17.516 -1.564 -9.577 1.00 48.44 89 GLY A O 1
ATOM 717 N N . THR A 1 90 ? 17.443 0.029 -8.008 1.00 51.72 90 THR A N 1
ATOM 718 C CA . THR A 1 90 ? 16.048 -0.154 -7.574 1.00 51.72 90 THR A CA 1
ATOM 719 C C . THR A 1 90 ? 15.016 0.538 -8.472 1.00 51.72 90 THR A C 1
ATOM 721 O O . THR A 1 90 ? 13.829 0.197 -8.409 1.00 51.72 90 THR A O 1
ATOM 724 N N . ASP A 1 91 ? 15.464 1.443 -9.341 1.00 57.12 91 ASP A N 1
ATOM 725 C CA . ASP A 1 91 ? 14.617 2.216 -10.251 1.00 57.12 91 ASP A CA 1
ATOM 726 C C . ASP A 1 91 ? 14.060 1.303 -11.357 1.00 57.12 91 ASP A C 1
ATOM 728 O O . ASP A 1 91 ? 12.860 1.296 -11.611 1.00 57.12 91 ASP A O 1
ATOM 732 N N . GLU A 1 92 ? 14.878 0.399 -11.909 1.00 57.09 92 GLU A N 1
ATOM 733 C CA . GLU A 1 92 ? 14.479 -0.486 -13.019 1.00 57.09 92 GLU A CA 1
ATOM 734 C C . GLU A 1 92 ? 13.390 -1.508 -12.635 1.00 57.09 92 GLU A C 1
ATOM 736 O O . GLU A 1 92 ? 12.481 -1.815 -13.420 1.00 57.09 92 GLU A O 1
ATOM 741 N N . VAL A 1 93 ? 13.458 -2.049 -11.412 1.00 59.72 93 VAL A N 1
ATOM 742 C CA . VAL A 1 93 ? 12.473 -3.023 -10.906 1.00 59.72 93 VAL A CA 1
ATOM 743 C C . VAL A 1 93 ? 11.159 -2.322 -10.572 1.00 59.72 93 VAL A C 1
ATOM 745 O O . VAL A 1 93 ? 10.087 -2.825 -10.923 1.00 59.72 93 VAL A O 1
ATOM 748 N N . SER A 1 94 ? 11.242 -1.144 -9.952 1.00 63.81 94 SER A N 1
ATOM 749 C CA . SER A 1 94 ? 10.078 -0.302 -9.678 1.00 63.81 94 SER A CA 1
ATOM 750 C C . SER A 1 94 ? 9.412 0.130 -10.987 1.00 63.81 94 SER A C 1
ATOM 752 O O . SER A 1 94 ? 8.204 -0.045 -11.141 1.00 63.81 94 SER A O 1
ATOM 754 N N . ASP A 1 95 ? 10.182 0.570 -11.983 1.00 65.75 95 ASP A N 1
ATOM 755 C CA . ASP A 1 95 ? 9.698 0.975 -13.306 1.00 65.75 95 ASP A CA 1
ATOM 756 C C . ASP A 1 95 ? 8.999 -0.162 -14.046 1.00 65.75 95 ASP A C 1
ATOM 758 O O . ASP A 1 95 ? 7.924 0.027 -14.619 1.00 65.75 95 ASP A O 1
ATOM 762 N N . THR A 1 96 ? 9.554 -1.374 -14.001 1.00 68.06 96 THR A N 1
ATOM 763 C CA . THR A 1 96 ? 8.947 -2.548 -14.642 1.00 68.06 96 THR A CA 1
ATOM 764 C C . THR A 1 96 ? 7.575 -2.869 -14.044 1.00 68.06 96 THR A C 1
ATOM 766 O O . THR A 1 96 ? 6.617 -3.136 -14.779 1.00 68.06 96 THR A O 1
ATOM 769 N N . LEU A 1 97 ? 7.448 -2.793 -12.717 1.00 70.12 97 LEU A N 1
ATOM 770 C CA . LEU A 1 97 ? 6.198 -3.060 -12.002 1.00 70.12 97 LEU A CA 1
ATOM 771 C C . LEU A 1 97 ? 5.184 -1.920 -12.183 1.00 70.12 97 LEU A C 1
ATOM 773 O O . LEU A 1 97 ? 3.998 -2.181 -12.392 1.00 70.12 97 LEU A O 1
ATOM 777 N N . MET A 1 98 ? 5.637 -0.666 -12.203 1.00 70.69 98 MET A N 1
ATOM 778 C CA . MET A 1 98 ? 4.799 0.498 -12.513 1.00 70.69 98 MET A CA 1
ATOM 779 C C . MET A 1 98 ? 4.271 0.444 -13.950 1.00 70.69 98 MET A C 1
ATOM 781 O O . MET A 1 98 ? 3.088 0.687 -14.189 1.00 70.69 98 MET A O 1
ATOM 785 N N . ASN A 1 99 ? 5.114 0.062 -14.910 1.00 72.31 99 ASN A N 1
ATOM 786 C CA . ASN A 1 99 ? 4.709 -0.154 -16.297 1.00 72.31 99 ASN A CA 1
ATOM 787 C C . ASN A 1 99 ? 3.704 -1.301 -16.417 1.00 72.31 99 ASN A C 1
ATOM 789 O O . ASN A 1 99 ? 2.780 -1.232 -17.226 1.00 72.31 99 ASN A O 1
ATOM 793 N N . GLN A 1 100 ? 3.832 -2.341 -15.594 1.00 75.06 100 GLN A N 1
ATOM 794 C CA . GLN A 1 100 ? 2.845 -3.410 -15.536 1.00 75.06 100 GLN A CA 1
ATOM 795 C C . GLN A 1 100 ? 1.488 -2.920 -15.009 1.00 75.06 100 GLN A C 1
ATOM 797 O O . GLN A 1 100 ? 0.475 -3.204 -15.642 1.00 75.06 100 GLN A O 1
ATOM 802 N N . LEU A 1 101 ? 1.458 -2.138 -13.927 1.00 74.81 101 LEU A N 1
ATOM 803 C CA . LEU A 1 101 ? 0.219 -1.547 -13.404 1.00 74.81 101 LEU A CA 1
ATOM 804 C C . LEU A 1 101 ? -0.455 -0.611 -14.421 1.00 74.81 101 LEU A C 1
ATOM 806 O O . LEU A 1 101 ? -1.668 -0.684 -14.605 1.00 74.81 101 LEU A O 1
ATOM 810 N N . LYS A 1 102 ? 0.331 0.207 -15.139 1.00 76.94 102 LYS A N 1
ATOM 811 C CA . LYS A 1 102 ? -0.167 1.072 -16.225 1.00 76.94 102 LYS A CA 1
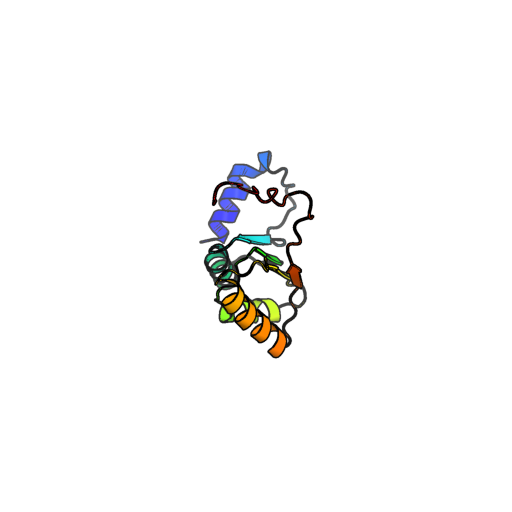ATOM 812 C C . LYS A 1 102 ? -0.761 0.267 -17.379 1.00 76.94 102 LYS A C 1
ATOM 814 O O . LYS A 1 102 ? -1.843 0.595 -17.852 1.00 76.94 102 LYS A O 1
ATOM 819 N N . ARG A 1 103 ? -0.079 -0.795 -17.828 1.00 78.31 103 ARG A N 1
ATOM 820 C CA . ARG A 1 103 ? -0.579 -1.676 -18.903 1.00 78.31 103 ARG A CA 1
ATOM 821 C C . ARG A 1 103 ? -1.883 -2.368 -18.528 1.00 78.31 103 ARG A C 1
ATOM 823 O O . ARG A 1 103 ? -2.734 -2.563 -19.385 1.00 78.31 103 ARG A O 1
ATOM 830 N N . GLU A 1 104 ? -2.027 -2.735 -17.261 1.00 75.44 104 GLU A N 1
ATOM 831 C CA . GLU A 1 104 ? -3.216 -3.408 -16.740 1.00 75.44 104 GLU A CA 1
ATOM 832 C C . GLU A 1 104 ? -4.332 -2.424 -16.336 1.00 75.44 104 GLU A C 1
ATOM 834 O O . GLU A 1 104 ? -5.377 -2.857 -15.858 1.00 75.44 104 GLU A O 1
ATOM 839 N N . ASN A 1 105 ? -4.139 -1.117 -16.571 1.00 73.31 105 ASN A N 1
ATOM 840 C CA . ASN A 1 105 ? -5.096 -0.039 -16.297 1.00 73.31 105 ASN A CA 1
ATOM 841 C C . ASN A 1 105 ? -5.612 -0.029 -14.847 1.00 73.31 105 ASN A C 1
ATOM 843 O O . ASN A 1 105 ? -6.788 0.226 -14.582 1.00 73.31 105 ASN A O 1
ATOM 847 N N . ILE A 1 106 ? -4.724 -0.356 -13.909 1.00 76.38 106 ILE A N 1
ATOM 848 C CA . ILE A 1 106 ? -5.017 -0.346 -12.477 1.00 76.38 106 ILE A CA 1
ATOM 849 C C . ILE A 1 106 ? -4.862 1.089 -11.979 1.00 76.38 106 ILE A C 1
ATOM 851 O O . ILE A 1 106 ? -3.907 1.768 -12.349 1.00 76.38 106 ILE A O 1
ATOM 855 N N . GLU A 1 107 ? -5.797 1.561 -11.158 1.00 75.88 107 GLU A N 1
ATOM 856 C CA . GLU A 1 107 ? -5.732 2.906 -10.589 1.00 75.88 107 GLU A CA 1
ATOM 857 C C . GLU A 1 107 ? -4.695 2.946 -9.458 1.00 75.88 107 GLU A C 1
ATOM 859 O O . GLU A 1 107 ? -4.791 2.213 -8.475 1.00 75.88 107 GLU A O 1
ATOM 864 N N . PHE A 1 108 ? -3.667 3.781 -9.609 1.00 77.62 108 PHE A N 1
ATOM 865 C CA . PHE A 1 108 ? -2.679 4.044 -8.566 1.00 77.62 108 PHE A CA 1
ATOM 866 C C . PHE A 1 108 ? -2.124 5.458 -8.686 1.00 77.62 108 PHE A C 1
ATOM 868 O O . PHE A 1 108 ? -2.045 6.024 -9.779 1.00 77.62 108 PHE A O 1
ATOM 875 N N . ARG A 1 109 ? -1.707 6.029 -7.554 1.00 79.81 109 ARG A N 1
ATOM 876 C CA . ARG A 1 109 ? -1.048 7.332 -7.520 1.00 79.81 109 ARG A CA 1
ATOM 877 C C . ARG A 1 109 ? 0.461 7.151 -7.476 1.00 79.81 109 ARG A C 1
ATOM 879 O O . ARG A 1 109 ? 0.993 6.501 -6.579 1.00 79.81 109 ARG A O 1
ATOM 886 N N . LEU A 1 110 ? 1.134 7.787 -8.424 1.00 75.81 110 LEU A N 1
ATOM 887 C CA . LEU A 1 110 ? 2.580 7.938 -8.433 1.00 75.81 110 LEU A CA 1
ATOM 888 C C . LEU A 1 110 ? 2.948 9.331 -7.972 1.00 75.81 110 LEU A C 1
ATOM 890 O O . LEU A 1 110 ? 2.386 10.310 -8.463 1.00 75.81 110 LEU A O 1
ATOM 894 N N . VAL A 1 111 ? 3.891 9.411 -7.044 1.00 73.12 111 VAL A N 1
ATOM 895 C CA . VAL A 1 111 ? 4.434 10.690 -6.608 1.00 73.12 111 VAL A CA 1
ATOM 896 C C . VAL A 1 111 ? 5.954 10.577 -6.583 1.00 73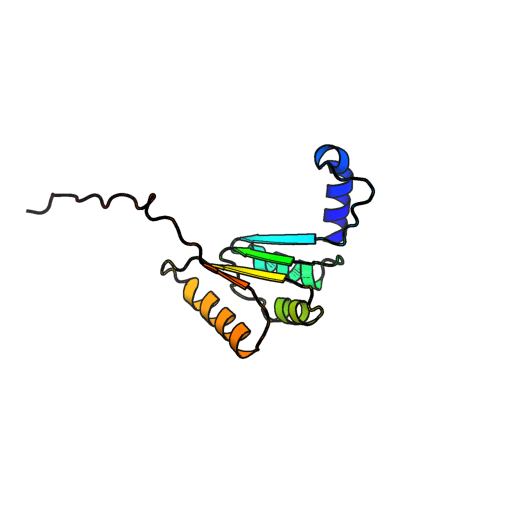.12 111 VAL A C 1
ATOM 898 O O . VAL A 1 111 ? 6.510 9.666 -5.978 1.00 73.12 111 VAL A O 1
ATOM 901 N N . GLU A 1 112 ? 6.618 11.487 -7.282 1.00 71.12 112 GLU A N 1
ATOM 902 C CA . GLU A 1 112 ? 8.075 11.569 -7.313 1.00 71.12 112 GLU A CA 1
ATOM 903 C C . GLU A 1 112 ? 8.562 12.444 -6.156 1.00 71.12 112 GLU A C 1
ATOM 905 O O . GLU A 1 112 ? 8.026 13.530 -5.915 1.00 71.12 112 GLU A O 1
ATOM 910 N N . GLU A 1 113 ? 9.576 11.979 -5.430 1.00 62.97 113 GLU A N 1
ATOM 911 C CA . GLU A 1 113 ? 10.242 12.800 -4.422 1.00 62.97 113 GLU A CA 1
ATOM 912 C C . GLU A 1 113 ? 11.149 13.833 -5.106 1.00 62.97 113 GLU A C 1
ATOM 914 O O . GLU A 1 113 ? 12.263 13.538 -5.538 1.00 62.97 113 GLU A O 1
ATOM 919 N N . THR A 1 114 ? 10.677 15.075 -5.196 1.00 58.00 114 THR A N 1
ATOM 920 C CA . THR A 1 114 ? 11.499 16.205 -5.638 1.00 58.00 114 THR A CA 1
ATOM 921 C C . THR A 1 114 ? 12.202 16.798 -4.425 1.00 58.00 114 THR A C 1
ATOM 923 O O . THR A 1 114 ? 11.572 17.436 -3.582 1.00 58.00 114 THR A O 1
ATOM 926 N N . ILE A 1 115 ? 13.517 16.598 -4.315 1.00 54.06 115 ILE A N 1
ATOM 927 C CA . ILE A 1 115 ? 14.309 17.336 -3.326 1.00 54.06 115 ILE A CA 1
ATOM 928 C C . ILE A 1 115 ? 14.430 18.780 -3.828 1.00 54.06 115 ILE A C 1
ATOM 930 O O . ILE A 1 115 ? 14.908 18.978 -4.948 1.00 54.06 115 ILE A O 1
ATOM 934 N N . PRO A 1 116 ? 14.032 19.792 -3.040 1.00 50.38 116 PRO A N 1
ATOM 935 C CA . PRO A 1 116 ? 14.331 21.180 -3.367 1.00 50.38 116 PRO A CA 1
ATOM 936 C C . PRO A 1 116 ? 15.848 21.347 -3.549 1.00 50.38 116 PRO A C 1
ATOM 938 O O . PRO A 1 116 ? 16.624 20.839 -2.741 1.00 50.38 116 PRO A O 1
ATOM 941 N N . GLU A 1 117 ? 16.290 22.077 -4.575 1.00 53.59 117 GLU A N 1
ATOM 942 C CA . GLU A 1 117 ? 17.714 22.293 -4.920 1.00 53.59 117 GLU A CA 1
ATOM 943 C C . GLU A 1 117 ? 18.592 22.841 -3.769 1.00 53.59 117 GLU A C 1
ATOM 945 O O . GLU A 1 117 ? 19.816 22.884 -3.874 1.00 53.59 117 GLU A O 1
ATOM 950 N N . THR A 1 118 ? 18.003 23.218 -2.634 1.00 51.62 118 THR A N 1
ATOM 951 C CA . THR A 1 118 ? 18.660 23.807 -1.464 1.00 51.62 118 THR A CA 1
ATOM 952 C C . THR A 1 118 ? 19.500 22.844 -0.613 1.00 51.62 118 THR A C 1
ATOM 954 O O . THR A 1 118 ? 20.095 23.295 0.365 1.00 51.62 118 THR A O 1
ATOM 957 N N . GLN A 1 119 ? 19.601 21.551 -0.953 1.00 48.97 119 GLN A N 1
ATOM 958 C CA . GLN A 1 119 ? 20.414 20.574 -0.199 1.00 48.97 119 GLN A CA 1
ATOM 959 C C . GLN A 1 119 ? 21.424 19.773 -1.034 1.00 48.97 119 GLN A C 1
ATOM 961 O O . GLN A 1 119 ? 21.951 18.766 -0.557 1.00 48.97 119 GLN A O 1
ATOM 966 N N . LEU A 1 120 ? 21.751 20.205 -2.256 1.00 45.62 120 LEU A N 1
ATOM 967 C CA . LEU A 1 120 ? 22.926 19.658 -2.940 1.00 45.62 120 LEU A CA 1
ATOM 968 C C . LEU A 1 120 ? 24.175 19.989 -2.100 1.00 45.62 120 LEU A C 1
ATOM 970 O O . LEU A 1 120 ? 24.428 21.174 -1.861 1.00 45.62 120 LEU A O 1
ATOM 974 N N . PRO A 1 121 ? 24.974 19.002 -1.640 1.00 47.75 121 PRO A N 1
ATOM 975 C CA . PRO A 1 121 ? 26.294 19.315 -1.119 1.00 47.75 121 PRO A CA 1
ATOM 976 C C . PRO A 1 121 ? 27.042 20.029 -2.240 1.00 47.75 121 PRO A C 1
ATOM 978 O O . PRO A 1 121 ? 27.145 19.511 -3.356 1.00 47.75 121 PRO A O 1
ATOM 981 N N . GLN A 1 122 ? 27.501 21.251 -1.961 1.00 47.31 122 GLN A N 1
ATOM 982 C CA . GLN A 1 122 ? 28.359 21.974 -2.885 1.00 47.31 122 GLN A CA 1
ATOM 983 C C . GLN A 1 122 ? 29.498 21.035 -3.266 1.00 47.31 122 GLN A C 1
ATOM 985 O O . GLN A 1 122 ? 30.205 20.518 -2.401 1.00 47.31 122 GLN A O 1
ATOM 990 N N . LYS A 1 123 ? 29.601 20.763 -4.566 1.00 46.91 123 LYS A N 1
ATOM 991 C CA . LYS A 1 123 ? 30.686 20.002 -5.174 1.00 46.91 123 LYS A CA 1
ATOM 992 C C . LYS A 1 123 ? 31.989 20.568 -4.605 1.00 46.91 123 LYS A C 1
ATOM 994 O O . LYS A 1 123 ? 32.321 21.714 -4.901 1.00 46.91 123 LYS A O 1
ATOM 999 N N . ALA A 1 124 ? 32.680 19.806 -3.759 1.00 47.50 124 ALA A N 1
ATOM 1000 C CA . ALA A 1 124 ? 34.025 20.156 -3.339 1.00 47.50 124 ALA A CA 1
ATOM 1001 C C . ALA A 1 124 ? 34.883 20.150 -4.606 1.00 47.50 124 ALA A C 1
ATOM 1003 O O . ALA A 1 124 ? 35.175 19.106 -5.187 1.00 47.50 124 ALA A O 1
ATOM 1004 N N . THR A 1 125 ? 35.178 21.338 -5.116 1.00 49.53 125 THR A N 1
ATOM 1005 C CA . THR A 1 125 ? 36.220 21.538 -6.110 1.00 49.53 125 THR A CA 1
ATOM 1006 C C . THR A 1 125 ? 37.544 21.357 -5.382 1.00 49.53 125 THR A C 1
ATOM 1008 O O . THR A 1 125 ? 38.045 22.315 -4.801 1.00 49.53 125 THR A O 1
ATOM 1011 N N . ASP A 1 126 ? 38.078 20.138 -5.364 1.00 46.12 126 ASP A N 1
ATOM 1012 C CA . ASP A 1 126 ? 39.453 19.888 -4.929 1.00 46.12 126 ASP A CA 1
ATOM 1013 C C . ASP A 1 126 ? 40.417 20.380 -6.024 1.00 46.12 126 ASP A C 1
ATOM 1015 O O . ASP A 1 126 ? 40.385 19.852 -7.141 1.00 46.12 126 ASP A O 1
ATOM 1019 N N . PRO A 1 127 ? 41.286 21.375 -5.762 1.00 57.09 127 PRO A N 1
ATOM 1020 C CA . PRO A 1 127 ? 42.267 21.845 -6.722 1.00 57.09 127 PRO A CA 1
ATOM 1021 C C . PRO A 1 127 ? 43.641 21.274 -6.361 1.00 57.09 127 PRO A C 1
ATOM 1023 O O . PRO A 1 127 ? 44.504 22.009 -5.907 1.00 57.09 127 PRO A O 1
ATOM 1026 N N . PHE A 1 128 ? 43.861 19.968 -6.524 1.00 49.53 128 PHE A N 1
ATOM 1027 C CA . PHE A 1 128 ? 45.211 19.393 -6.435 1.00 49.53 128 PHE A CA 1
ATOM 1028 C C . PHE A 1 128 ? 45.377 18.213 -7.397 1.00 49.53 128 PHE A C 1
ATOM 1030 O O . PHE A 1 128 ? 45.340 17.045 -7.024 1.00 49.53 128 PHE A O 1
ATOM 1037 N N . CYS A 1 129 ? 45.575 18.551 -8.668 1.00 46.34 129 CYS A N 1
ATOM 1038 C CA . CYS A 1 129 ? 46.323 17.739 -9.625 1.00 46.34 129 CYS A CA 1
ATOM 1039 C C . CYS A 1 129 ? 46.937 18.679 -10.663 1.00 46.34 129 CYS A C 1
ATOM 1041 O O . CYS A 1 129 ? 46.288 19.022 -11.650 1.00 46.34 129 CYS A O 1
ATOM 1043 N N . SER A 1 130 ? 48.162 19.133 -10.398 1.00 48.75 130 SER A N 1
ATOM 1044 C CA . SER A 1 130 ? 49.193 19.550 -11.362 1.00 48.75 130 SER A CA 1
ATOM 1045 C C . SER A 1 130 ? 50.513 19.688 -10.614 1.00 48.75 130 SER A C 1
ATOM 1047 O O . SER A 1 130 ? 50.501 20.373 -9.568 1.00 48.75 130 SER A O 1
#

Mean predicted aligned error: 12.06 Å

Radius of gyration: 19.46 Å; Cα contacts (8 Å, |Δi|>4): 152; chains: 1; bounding box: 65×36×46 Å

Sequence (130 aa):
MFRKLVEDIIYSKRPMLGIKNQMHSGNIILAGHSGAYRLIAHIIHQGGLPIQEVLLFDGLYGQLDKFKPWILSDKNHSFVHWYTNKGGGTDEVSDTLMNQLKRENIEFRLVEETIPETQLPQKATDPFCS

pLDDT: mean 72.56, std 13.6, range [45.62, 89.44]

Secondary structure (DSSP, 8-state):
-HHHHHHHHHHHHTTTTT--TT--TT-EEEEEETTHHHHHHHHHHHS-S-EEEEEEES--SS-HHHHHHHHHH-TT-EEEEEE--SS-THHHHHHHHHHHHHHTT---EEEE----GGGPPP--------

Nearest PDB structures (foldseek):
  5f2h-assembly1_A  TM=5.733E-01  e=2.115E+00  Bacillus cereus ATCC 10987
  6o0h-assembly1_D  TM=4.676E-01  e=6.108E-01  Homo sapiens
  5f2h-assembly1_B  TM=5.717E-01  e=4.947E+00  Bacillus cereus ATCC 10987
  8g1e-assembly1_A  TM=4.652E-01  e=1.856E+00  Homo sapiens
  6i3m-assembly1_E  TM=4.054E-01  e=2.258E+00  Saccharomyces cerevisiae S288C